Protein AF-A0A831K6A5-F1 (afdb_monomer)

Structure (mmCIF, N/CA/C/O backbone):
data_AF-A0A831K6A5-F1
#
_entry.id   AF-A0A831K6A5-F1
#
loop_
_atom_site.group_PDB
_atom_site.id
_atom_site.type_symbol
_atom_site.label_atom_id
_atom_site.label_alt_id
_atom_site.label_comp_id
_atom_site.label_asym_id
_atom_site.label_entity_id
_atom_site.label_seq_id
_atom_site.pdbx_PDB_ins_code
_atom_site.Cartn_x
_atom_site.Cartn_y
_atom_site.Cartn_z
_atom_site.occupancy
_atom_site.B_iso_or_eq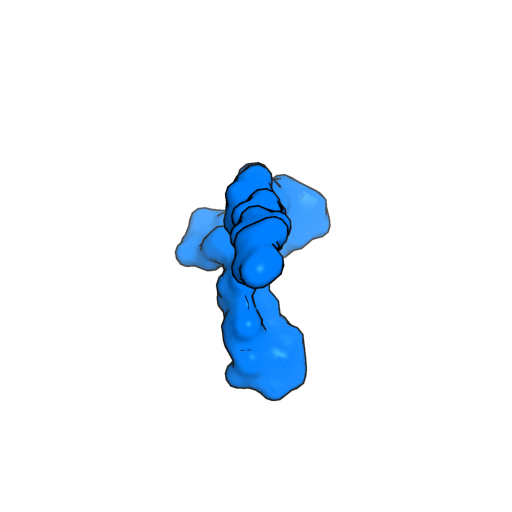uiv
_atom_site.auth_seq_id
_atom_site.auth_comp_id
_atom_site.auth_asym_id
_atom_site.auth_atom_id
_atom_site.pdbx_PDB_model_num
ATOM 1 N N . MET A 1 1 ? -6.116 14.976 20.930 1.00 80.56 1 MET A N 1
ATOM 2 C CA . MET A 1 1 ? -4.884 14.360 20.378 1.00 80.56 1 MET A CA 1
ATOM 3 C C . MET A 1 1 ? -4.933 14.438 18.852 1.00 80.56 1 MET A C 1
ATOM 5 O O . MET A 1 1 ? -6.038 14.401 18.325 1.00 80.56 1 MET A O 1
ATOM 9 N N . LYS A 1 2 ? -3.796 14.592 18.152 1.00 88.31 2 LYS A N 1
ATOM 10 C CA . LYS A 1 2 ? -3.728 14.633 16.674 1.00 88.31 2 LYS A CA 1
ATOM 11 C C . LYS A 1 2 ? -2.649 13.677 16.159 1.00 88.31 2 LYS A C 1
ATOM 13 O O . LYS A 1 2 ? -1.614 13.541 16.804 1.00 88.31 2 LYS A O 1
ATOM 18 N N . ALA A 1 3 ? -2.904 13.061 15.007 1.00 95.56 3 ALA A N 1
ATOM 19 C CA . ALA A 1 3 ? -1.980 12.176 14.299 1.00 95.56 3 ALA A CA 1
ATOM 20 C C . ALA A 1 3 ? -2.017 12.457 12.787 1.00 95.56 3 ALA A C 1
ATOM 22 O O . ALA A 1 3 ? -2.939 13.113 12.299 1.00 95.56 3 ALA A O 1
ATOM 23 N N . MET A 1 4 ? -1.013 11.958 12.062 1.00 96.88 4 MET A N 1
ATOM 24 C CA . MET A 1 4 ? -0.864 12.109 10.612 1.00 96.88 4 MET A CA 1
ATOM 25 C C . MET A 1 4 ? 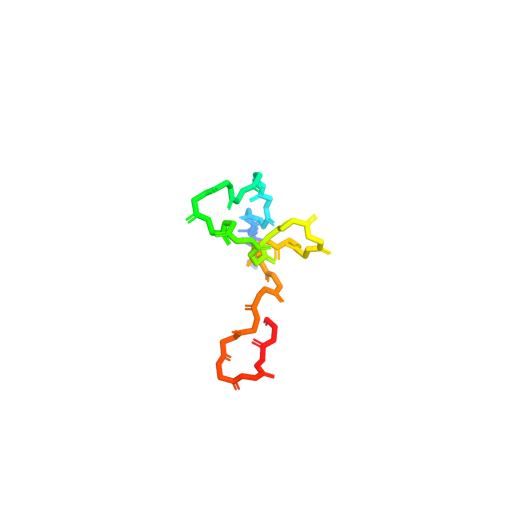-0.497 10.767 9.971 1.00 96.88 4 MET A C 1
ATOM 27 O O . MET A 1 4 ? 0.200 9.959 10.582 1.00 96.88 4 MET A O 1
ATOM 31 N N . ILE A 1 5 ? -0.936 10.560 8.726 1.00 96.06 5 ILE A N 1
ATOM 32 C CA . ILE A 1 5 ? -0.606 9.391 7.903 1.00 96.06 5 ILE A CA 1
ATOM 33 C C . ILE A 1 5 ? 0.163 9.859 6.667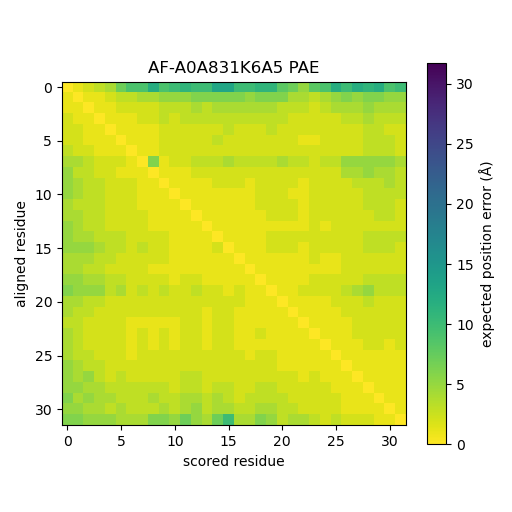 1.00 96.06 5 ILE A C 1
ATOM 35 O O . ILE A 1 5 ? -0.290 10.745 5.944 1.00 96.06 5 ILE A O 1
ATOM 39 N N . LEU A 1 6 ? 1.305 9.228 6.390 1.00 96.56 6 LEU A N 1
ATOM 40 C CA . LEU A 1 6 ? 2.033 9.418 5.137 1.00 96.56 6 LEU A CA 1
ATOM 41 C C . LEU A 1 6 ? 1.524 8.420 4.088 1.00 96.56 6 LEU A C 1
ATOM 43 O O . LEU A 1 6 ? 2.005 7.294 4.002 1.00 96.56 6 LEU A O 1
ATOM 47 N N . ALA A 1 7 ? 0.544 8.845 3.288 1.00 96.56 7 ALA A N 1
ATOM 48 C CA . ALA A 1 7 ? -0.130 8.016 2.278 1.00 96.56 7 ALA A CA 1
ATOM 49 C C . ALA A 1 7 ? 0.410 8.202 0.839 1.00 96.56 7 ALA A C 1
ATOM 51 O O . ALA A 1 7 ? -0.253 7.842 -0.131 1.00 96.56 7 ALA A O 1
ATOM 52 N N . ALA A 1 8 ? 1.604 8.786 0.689 1.00 92.88 8 ALA A N 1
ATOM 53 C CA . ALA A 1 8 ? 2.229 9.087 -0.602 1.00 92.88 8 ALA A CA 1
ATOM 54 C C . ALA A 1 8 ? 3.268 8.024 -1.040 1.00 92.88 8 ALA A C 1
ATOM 56 O O . ALA A 1 8 ? 3.431 6.972 -0.416 1.00 92.88 8 ALA A O 1
ATOM 57 N N . GLY A 1 9 ? 4.001 8.325 -2.119 1.00 95.75 9 GLY A N 1
ATOM 58 C CA . GLY A 1 9 ? 5.106 7.524 -2.659 1.00 95.75 9 GLY A CA 1
ATOM 59 C C . GLY A 1 9 ? 4.763 6.803 -3.968 1.00 95.75 9 GLY A C 1
ATOM 60 O O . GLY A 1 9 ? 3.626 6.394 -4.180 1.00 95.75 9 GLY A O 1
ATOM 61 N N . TYR A 1 10 ? 5.767 6.619 -4.835 1.00 95.94 10 TYR A N 1
ATOM 62 C CA . TYR A 1 10 ? 5.584 6.132 -6.214 1.00 95.94 10 TYR A CA 1
ATOM 63 C C . TYR A 1 10 ? 5.089 4.684 -6.337 1.00 95.94 10 TYR A C 1
ATOM 65 O O . TYR A 1 10 ? 4.510 4.318 -7.349 1.00 95.94 10 TYR A O 1
ATOM 73 N N . GLY A 1 11 ? 5.310 3.841 -5.324 1.00 96.88 11 GLY A N 1
ATOM 74 C CA . GLY A 1 11 ? 4.802 2.465 -5.338 1.00 96.88 11 GLY A CA 1
ATOM 75 C C . GLY A 1 11 ? 5.473 1.526 -6.349 1.00 96.88 11 GLY A C 1
ATOM 76 O O . GLY A 1 11 ? 4.954 0.443 -6.555 1.00 96.88 11 GLY A O 1
ATOM 77 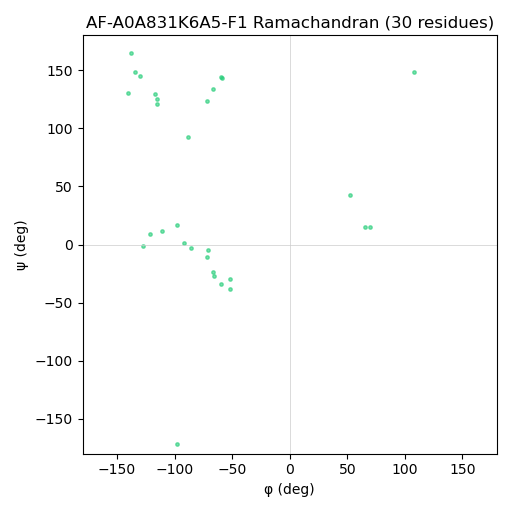N N . THR A 1 12 ? 6.633 1.874 -6.916 1.00 97.75 12 THR A N 1
ATOM 78 C CA . THR A 1 12 ? 7.293 1.137 -8.021 1.00 97.75 12 THR A CA 1
ATOM 79 C C . THR A 1 12 ? 7.492 -0.366 -7.784 1.00 97.75 12 THR A C 1
ATOM 81 O O . THR A 1 12 ? 7.440 -1.157 -8.715 1.00 97.75 12 THR A O 1
ATOM 84 N N . ARG A 1 13 ? 7.656 -0.806 -6.529 1.00 97.75 13 ARG A N 1
ATOM 85 C CA . ARG A 1 13 ? 7.773 -2.237 -6.172 1.00 97.75 13 ARG A CA 1
ATOM 86 C C . ARG A 1 13 ? 6.461 -3.029 -6.283 1.00 97.75 13 ARG A C 1
ATOM 88 O O . ARG A 1 13 ? 6.490 -4.244 -6.137 1.00 97.75 13 ARG A O 1
ATOM 95 N N . LEU A 1 14 ? 5.329 -2.351 -6.460 1.00 97.25 14 LEU A N 1
ATOM 96 C CA . LEU A 1 14 ? 3.990 -2.936 -6.580 1.00 97.25 14 LEU A CA 1
ATOM 97 C C . LEU A 1 14 ? 3.413 -2.782 -7.991 1.00 97.25 14 LEU A C 1
ATOM 99 O O . LEU A 1 14 ? 2.222 -3.008 -8.200 1.00 97.25 14 LEU A O 1
ATOM 103 N N . GLU A 1 15 ? 4.221 -2.390 -8.971 1.00 96.88 15 GLU A N 1
ATOM 104 C CA . GLU A 1 15 ? 3.791 -2.438 -10.364 1.00 96.88 15 GLU A CA 1
ATOM 105 C C . GLU A 1 15 ? 3.403 -3.879 -10.770 1.00 96.88 15 GLU A C 1
ATOM 107 O O . GLU A 1 15 ? 4.012 -4.836 -10.291 1.00 96.88 15 GLU A O 1
ATOM 112 N N . PRO A 1 16 ? 2.366 -4.064 -11.614 1.00 96.19 16 PRO A N 1
ATOM 113 C CA . PRO A 1 16 ? 1.610 -3.030 -12.330 1.00 96.19 16 PRO A CA 1
ATOM 114 C C . PRO A 1 16 ? 0.453 -2.413 -11.524 1.00 96.19 16 PRO A C 1
ATOM 116 O O . PRO A 1 16 ? -0.215 -1.502 -12.015 1.00 96.19 16 PRO A O 1
ATOM 119 N N . LEU A 1 17 ? 0.195 -2.883 -10.300 1.00 96.19 17 LEU A N 1
ATOM 120 C CA . LEU A 1 17 ? -0.984 -2.496 -9.512 1.00 96.19 17 LEU A CA 1
ATOM 121 C C . LEU A 1 17 ? -1.037 -0.987 -9.245 1.00 96.19 17 LEU A C 1
ATOM 123 O O . LEU A 1 17 ? -2.121 -0.402 -9.228 1.00 96.19 17 LEU A O 1
ATOM 127 N N . THR A 1 18 ? 0.124 -0.350 -9.080 1.00 97.31 18 THR A N 1
ATOM 128 C CA . THR A 1 18 ? 0.221 1.081 -8.769 1.00 97.31 18 THR A CA 1
ATOM 129 C C . THR A 1 18 ? 0.334 2.008 -9.979 1.00 97.31 18 THR A C 1
ATOM 131 O O . THR A 1 18 ? 0.387 3.222 -9.805 1.00 97.31 18 THR A O 1
ATOM 134 N N . ALA A 1 19 ? 0.311 1.484 -11.210 1.00 97.00 19 ALA A N 1
ATOM 135 C CA . ALA A 1 19 ? 0.453 2.302 -12.422 1.00 97.00 19 ALA A CA 1
ATOM 136 C C . ALA A 1 19 ? -0.725 3.271 -12.648 1.00 97.00 19 ALA A C 1
ATOM 138 O O . ALA A 1 19 ? -0.575 4.310 -13.285 1.00 97.00 19 ALA A O 1
ATOM 139 N N . LYS A 1 20 ? -1.915 2.922 -12.142 1.00 95.44 20 LYS A N 1
ATOM 140 C CA . LYS A 1 20 ? -3.150 3.723 -12.270 1.00 95.44 20 LYS A CA 1
ATOM 141 C C . LYS A 1 20 ? -3.841 3.998 -10.932 1.00 95.44 20 LYS A C 1
ATOM 143 O O . LYS A 1 20 ? -4.885 4.643 -10.904 1.00 95.44 20 LYS A O 1
ATOM 148 N N . ARG A 1 21 ? -3.298 3.478 -9.828 1.00 94.62 21 ARG A N 1
ATOM 149 C CA . ARG A 1 21 ? -3.903 3.541 -8.493 1.00 94.62 21 ARG A CA 1
ATOM 150 C C . ARG A 1 21 ? -2.821 3.794 -7.438 1.00 94.62 21 ARG A C 1
ATOM 152 O O . ARG A 1 21 ? -1.828 3.077 -7.430 1.00 94.62 21 ARG A O 1
ATOM 159 N N . PRO A 1 22 ? -2.984 4.763 -6.523 1.00 96.00 22 PRO A N 1
ATOM 160 C CA . PRO A 1 22 ? -2.023 4.972 -5.443 1.00 96.00 22 PRO A CA 1
ATOM 161 C C . PRO A 1 22 ? -1.889 3.729 -4.559 1.00 96.00 22 PRO A C 1
ATOM 163 O O . PRO A 1 22 ? -2.887 3.074 -4.266 1.00 96.00 22 PRO A O 1
ATOM 166 N N . LYS A 1 23 ? -0.676 3.448 -4.063 1.00 97.31 23 LYS A N 1
ATOM 167 C CA . LYS A 1 23 ? -0.416 2.306 -3.164 1.00 97.31 23 LYS A CA 1
ATOM 168 C C . LYS A 1 23 ? -1.361 2.272 -1.959 1.00 97.31 23 LYS A C 1
ATOM 170 O O . LYS A 1 23 ? -1.788 1.200 -1.559 1.00 97.31 23 LYS A O 1
ATOM 175 N N . ALA A 1 24 ? -1.677 3.438 -1.402 1.00 97.00 24 ALA A N 1
ATOM 176 C CA . ALA A 1 24 ? -2.532 3.571 -0.227 1.00 97.00 24 ALA A CA 1
ATOM 177 C C . ALA A 1 24 ? -4.018 3.253 -0.479 1.00 97.00 24 ALA A C 1
ATOM 179 O O . ALA A 1 24 ? -4.782 3.302 0.470 1.00 97.00 24 ALA A O 1
ATOM 180 N N . LEU A 1 25 ? -4.419 2.991 -1.729 1.00 96.69 25 LEU A N 1
ATOM 181 C CA . LEU A 1 25 ? -5.796 2.648 -2.108 1.00 96.69 25 LEU A CA 1
ATOM 182 C C . LEU A 1 25 ? -5.890 1.275 -2.795 1.00 96.69 25 LEU A C 1
ATOM 184 O O . LEU A 1 25 ? -6.902 0.957 -3.427 1.00 96.69 25 LEU A O 1
ATOM 188 N N . VAL A 1 26 ? -4.803 0.495 -2.799 1.00 96.44 26 VAL A N 1
ATOM 189 C CA . VAL A 1 26 ? -4.809 -0.855 -3.371 1.00 96.44 26 VAL A CA 1
ATOM 190 C C . VAL A 1 26 ? -5.609 -1.763 -2.436 1.00 96.44 26 VAL A C 1
ATOM 192 O O . VAL A 1 26 ? -5.240 -1.879 -1.272 1.00 96.44 26 VAL A O 1
ATOM 195 N N . PRO A 1 27 ? -6.661 -2.442 -2.929 1.00 96.25 27 PRO A N 1
ATOM 196 C CA . PRO A 1 27 ? -7.584 -3.144 -2.061 1.00 96.25 27 PRO A CA 1
ATOM 197 C C . PRO A 1 27 ? -6.927 -4.327 -1.353 1.00 96.25 27 PRO A C 1
ATOM 199 O O . PRO A 1 27 ? -6.288 -5.173 -1.982 1.00 96.25 27 PRO A O 1
ATOM 202 N N . VAL A 1 28 ? -7.177 -4.426 -0.055 1.00 95.94 28 VAL A N 1
ATOM 203 C CA . VAL A 1 28 ? -6.850 -5.568 0.794 1.00 95.94 28 VAL A CA 1
ATOM 204 C C . VAL A 1 28 ? -8.166 -6.151 1.286 1.00 95.94 28 VAL A C 1
ATO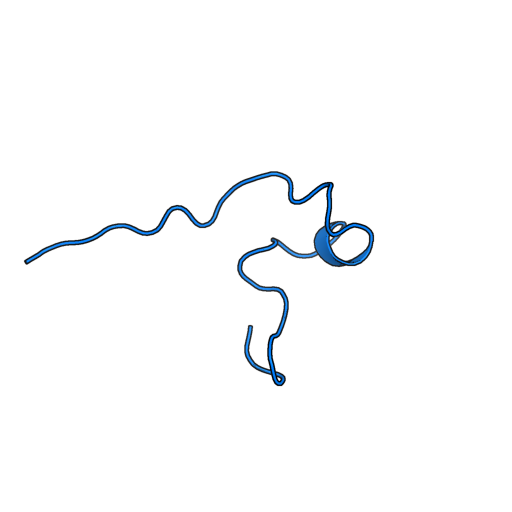M 206 O O . VAL A 1 28 ? -8.975 -5.452 1.884 1.00 95.94 28 VAL A O 1
ATOM 209 N N . ALA A 1 29 ? -8.418 -7.426 0.981 1.00 97.62 29 ALA A N 1
ATOM 210 C CA . ALA A 1 29 ? -9.706 -8.068 1.266 1.00 97.62 29 ALA A CA 1
ATOM 211 C C . ALA A 1 29 ? -10.918 -7.269 0.726 1.00 97.62 29 ALA A C 1
ATOM 213 O O . ALA A 1 29 ? -11.939 -7.139 1.393 1.00 97.62 29 ALA A O 1
ATOM 214 N N . ASN A 1 30 ? -10.799 -6.740 -0.500 1.00 95.56 30 ASN A N 1
ATOM 215 C CA . ASN A 1 30 ? -11.806 -5.904 -1.178 1.00 95.56 30 ASN A CA 1
ATOM 216 C C . ASN A 1 30 ? -12.087 -4.537 -0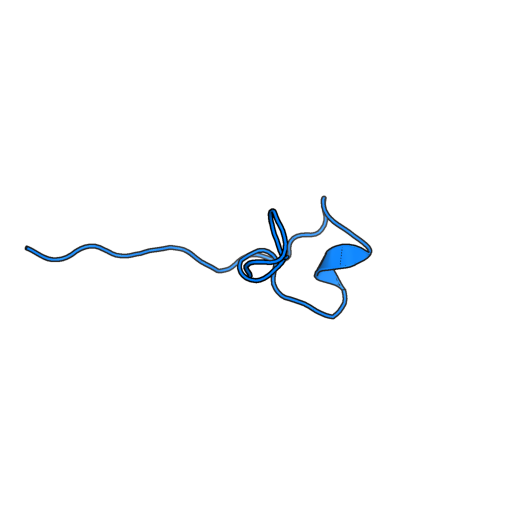.529 1.00 95.56 30 ASN A C 1
ATOM 218 O O . ASN A 1 30 ? -13.065 -3.885 -0.89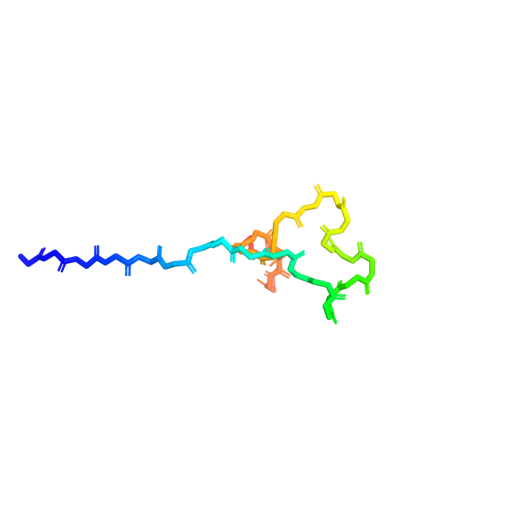3 1.00 95.56 30 ASN A O 1
ATOM 222 N N . ILE A 1 31 ? -11.226 -4.073 0.376 1.00 94.62 31 ILE A N 1
ATOM 223 C CA . ILE A 1 31 ? -11.319 -2.755 1.010 1.00 94.62 31 ILE A CA 1
ATOM 224 C C . ILE A 1 31 ? -10.094 -1.938 0.579 1.00 94.62 31 ILE A C 1
ATOM 226 O O . ILE A 1 31 ? -8.988 -2.453 0.733 1.00 94.62 31 ILE A O 1
ATOM 230 N N . PRO A 1 32 ? -10.261 -0.735 -0.003 1.00 86.69 32 PRO A N 1
ATOM 231 C CA . PRO A 1 32 ? -9.150 0.127 -0.414 1.00 86.69 32 PRO A CA 1
ATOM 232 C C . PRO A 1 32 ? -8.161 0.464 0.702 1.00 86.69 32 PRO A C 1
ATOM 234 O O . PRO A 1 32 ? -8.612 0.664 1.853 1.00 86.69 32 PRO A O 1
#

Foldseek 3Di:
DD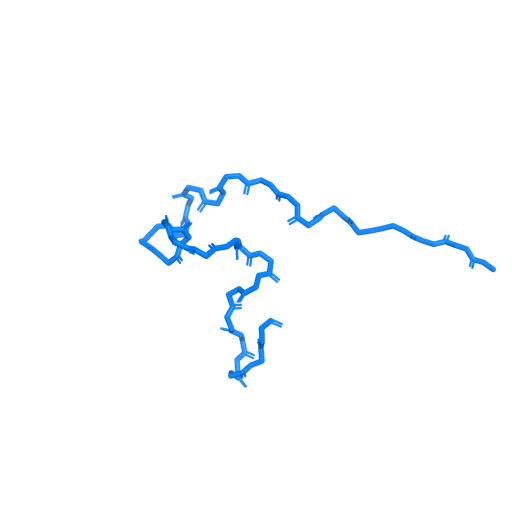DDDDQDDQCVVVPPQSVPPGPSQRDDVNGD

pLDDT: mean 95.26, std 3.54, range [80.56, 97.75]
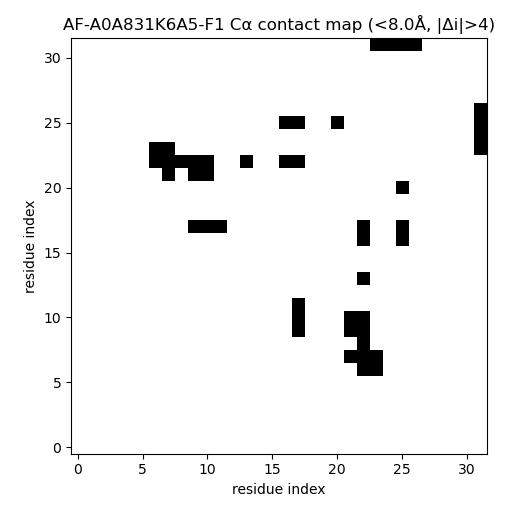
Radius of gyration: 11.35 Å; Cα contacts (8 Å, |Δi|>4): 23; chains: 1; bounding box: 20×23×33 Å

Solvent-accessible surface area (backbone atoms only — not comparable to full-atom values): 2275 Å² total; per-residue (Å²): 140,88,86,88,80,88,71,76,72,81,39,73,92,47,60,74,69,29,78,87,37,59,60,70,51,55,62,56,96,86,40,86

Mean predicted aligned error: 2.42 Å

Secondary structure (DSSP, 8-state):
--------S--GGGTTTTSSS-GGGS-BTTB-

Sequence (32 aa):
MKAMILAAGYGTRLEPLTAKRPKALVPVANIP